Protein AF-A0A257G8I6-F1 (afdb_monomer)

Solvent-accessible surface area (backbone atoms only — not comparable to full-atom values): 7944 Å² total; per-residue (Å²): 133,80,78,75,51,72,52,56,48,42,22,41,44,33,32,64,78,68,66,38,54,56,42,54,9,22,44,76,34,66,43,94,52,19,63,65,48,24,59,53,47,75,68,36,66,65,50,49,51,48,41,52,52,50,50,49,50,45,40,72,48,62,42,47,54,50,51,53,51,52,34,54,52,42,52,68,40,83,86,50,53,72,66,57,26,51,50,33,48,49,53,53,38,54,75,69,45,71,75,59,86,71,72,80,72,65,79,79,57,57,78,91,75,51,51,74,69,56,48,55,54,51,51,54,52,51,54,52,52,51,49,54,55,56,64,63,66,76,76,124

Secondary structure (DSSP, 8-state):
-PPPPHHHHHHHHHHHTS---HHHHHHHTT-SSHHHHHHHHTT-HHHHHHHHHHHHHHIIIIIHHHHHHHHHHHHH-SSS-HHHHHHHHHHHHHHTTTT-TTSSSSSSS-GGG--HHHHHHHHHHHHHHHHHHHHHTT--

Foldseek 3Di:
DDDDDPLLLQLLCCVQVVVDDLLVSNVRSPPPRSVVVSVVLCPDPVSVVSNVVVNCVCCVPVVVVVLLVVLVVQLPDPPHDPVSNVVSVVVVCVVVVVVVPPDPPLPPDPPVRDDPVSNVVVVVVVVVVVVVVVVVPPPD

pLDDT: mean 87.65, std 13.93, range [40.53, 98.19]

Nearest PDB structures (foldseek):
  7joq-assembly1_D  TM=6.781E-01  e=1.691E-01  Pseudomonas phage NV1
  2jbx-assembly1_B  TM=2.680E-01  e=5.310E+00  Myxoma virus

Radius of gyration: 24.01 Å; Cα contacts (8 Å, |Δi|>4): 91; chains: 1; bounding box: 65×32×51 Å

Structure (mmCIF, N/CA/C/O backbone):
data_AF-A0A257G8I6-F1
#
_entry.id   AF-A0A257G8I6-F1
#
loop_
_atom_site.group_PDB
_atom_site.id
_atom_site.type_symbol
_atom_site.label_atom_id
_atom_site.label_alt_id
_atom_site.label_comp_id
_atom_site.label_asym_id
_atom_site.label_entity_id
_atom_site.label_seq_id
_atom_site.pdbx_PDB_ins_code
_atom_site.Cartn_x
_atom_site.Cartn_y
_atom_site.Cartn_z
_atom_site.occupancy
_atom_site.B_iso_or_equiv
_atom_site.auth_seq_id
_atom_site.auth_comp_id
_atom_site.auth_asym_id
_atom_site.auth_atom_id
_atom_site.pdbx_PDB_model_num
ATOM 1 N N . MET A 1 1 ? -6.502 2.540 -25.395 1.00 50.62 1 MET A N 1
ATOM 2 C CA . MET A 1 1 ? -5.508 2.299 -24.324 1.00 50.62 1 MET A CA 1
ATOM 3 C C . MET A 1 1 ? -4.304 1.622 -24.955 1.00 50.62 1 MET A C 1
ATOM 5 O O . MET A 1 1 ? -4.499 0.627 -25.639 1.00 50.62 1 MET A O 1
ATOM 9 N N . ALA A 1 2 ? -3.101 2.186 -24.835 1.00 68.56 2 ALA A N 1
ATOM 10 C CA . ALA A 1 2 ? -1.912 1.593 -25.450 1.00 68.56 2 ALA A CA 1
ATOM 11 C C . ALA A 1 2 ? -1.518 0.309 -24.703 1.00 68.56 2 ALA A C 1
ATOM 13 O O . ALA A 1 2 ? -1.356 0.323 -23.483 1.00 68.56 2 ALA A O 1
ATOM 14 N N . GLN A 1 3 ? -1.392 -0.801 -25.430 1.00 83.62 3 GLN A N 1
ATOM 15 C CA . GLN A 1 3 ? -0.994 -2.083 -24.857 1.00 83.62 3 GLN A CA 1
ATOM 16 C C . GLN A 1 3 ? 0.511 -2.074 -24.554 1.00 83.62 3 GLN A C 1
ATOM 18 O O . GLN A 1 3 ? 1.309 -1.592 -25.359 1.00 83.62 3 GLN A O 1
ATOM 23 N N . LEU A 1 4 ? 0.899 -2.576 -23.379 1.00 90.62 4 LEU A N 1
ATOM 24 C CA . LEU A 1 4 ? 2.310 -2.739 -23.020 1.00 90.62 4 LEU A CA 1
ATOM 25 C C . LEU A 1 4 ? 2.956 -3.765 -23.943 1.00 90.62 4 LEU A C 1
ATOM 27 O O . LEU A 1 4 ? 2.366 -4.811 -24.217 1.00 90.62 4 LEU A O 1
ATOM 31 N N . THR A 1 5 ? 4.191 -3.498 -24.356 1.00 95.19 5 THR A N 1
ATOM 32 C CA . THR A 1 5 ? 5.027 -4.556 -24.929 1.00 95.19 5 THR A CA 1
ATOM 33 C C . THR A 1 5 ? 5.422 -5.547 -23.834 1.00 95.19 5 THR A C 1
ATOM 35 O O . THR A 1 5 ? 5.472 -5.186 -22.657 1.00 95.19 5 THR A O 1
ATOM 38 N N . GLU A 1 6 ? 5.760 -6.781 -24.209 1.00 93.94 6 GLU A N 1
ATOM 39 C CA . GLU A 1 6 ? 6.247 -7.803 -23.269 1.00 93.94 6 GLU A CA 1
ATOM 40 C C . GLU A 1 6 ? 7.443 -7.287 -22.451 1.00 93.94 6 GLU A C 1
ATOM 42 O O . GLU A 1 6 ? 7.466 -7.379 -21.226 1.00 93.94 6 GLU A O 1
ATOM 47 N N . GLN A 1 7 ? 8.373 -6.592 -23.109 1.00 94.75 7 GLN A N 1
ATOM 48 C CA . GLN A 1 7 ? 9.527 -5.974 -22.459 1.00 94.75 7 GLN A CA 1
ATOM 49 C C . GLN A 1 7 ? 9.144 -4.905 -21.420 1.00 94.75 7 GLN A C 1
ATOM 51 O O . GLN A 1 7 ? 9.718 -4.843 -20.333 1.00 94.75 7 GLN A O 1
ATOM 56 N N . GLN A 1 8 ? 8.144 -4.073 -21.726 1.00 96.06 8 GLN A N 1
ATOM 57 C CA . GLN A 1 8 ? 7.630 -3.078 -20.782 1.00 96.06 8 GLN A CA 1
ATOM 58 C C . GLN A 1 8 ? 6.893 -3.748 -19.617 1.00 96.06 8 GLN A C 1
ATOM 60 O O . GLN A 1 8 ? 6.985 -3.268 -18.491 1.00 96.06 8 GLN A O 1
ATOM 65 N N . ALA A 1 9 ? 6.195 -4.860 -19.859 1.00 95.88 9 ALA A N 1
ATOM 66 C CA . ALA A 1 9 ? 5.548 -5.635 -18.806 1.00 95.88 9 ALA A CA 1
ATOM 67 C C . ALA A 1 9 ? 6.578 -6.259 -17.847 1.00 95.88 9 ALA A C 1
ATOM 69 O O . ALA A 1 9 ? 6.428 -6.125 -16.633 1.00 95.88 9 ALA A O 1
ATOM 70 N N . HIS A 1 10 ? 7.666 -6.839 -18.368 1.00 97.00 10 HIS A N 1
ATOM 71 C CA . HIS A 1 10 ? 8.781 -7.321 -17.544 1.00 97.00 10 HIS A CA 1
ATOM 72 C C . HIS A 1 10 ? 9.417 -6.199 -16.724 1.00 97.00 10 HIS A C 1
ATOM 74 O O . HIS A 1 10 ? 9.662 -6.369 -15.530 1.00 97.00 10 HIS A O 1
ATOM 80 N N . PHE A 1 11 ? 9.626 -5.032 -17.336 1.00 97.75 11 PHE A N 1
ATOM 81 C CA . PHE A 1 11 ? 10.121 -3.858 -16.626 1.00 97.75 11 PHE A CA 1
ATOM 82 C C . PHE A 1 11 ? 9.212 -3.481 -15.447 1.00 97.75 11 PHE A C 1
ATOM 84 O O . PHE A 1 11 ? 9.699 -3.315 -14.330 1.00 97.75 11 PHE A O 1
ATOM 91 N N . VAL A 1 12 ? 7.896 -3.393 -15.672 1.00 97.25 12 VAL A N 1
ATOM 92 C CA . VAL A 1 12 ? 6.909 -3.083 -14.623 1.00 97.25 12 VAL A CA 1
ATOM 93 C C . VAL A 1 12 ? 6.954 -4.129 -13.507 1.00 97.25 12 VAL A C 1
ATOM 95 O O . VAL A 1 12 ? 6.974 -3.762 -12.334 1.00 97.25 12 VAL A O 1
ATOM 98 N N . HIS A 1 13 ? 7.022 -5.417 -13.853 1.00 96.19 13 HIS A N 1
ATOM 99 C CA . HIS A 1 13 ? 7.099 -6.500 -12.876 1.00 96.19 13 HIS A CA 1
ATOM 100 C C . HIS A 1 13 ? 8.355 -6.400 -11.996 1.00 96.19 13 HIS A C 1
ATOM 102 O O . HIS A 1 13 ? 8.240 -6.393 -10.772 1.00 96.19 13 HIS A O 1
ATOM 108 N N . HIS A 1 14 ? 9.544 -6.251 -12.589 1.00 97.06 14 HIS A N 1
ATOM 109 C CA . HIS A 1 14 ? 10.785 -6.110 -11.820 1.00 97.06 14 HIS A CA 1
ATOM 110 C C . HIS A 1 14 ? 10.806 -4.836 -10.972 1.00 97.06 14 HIS A C 1
ATOM 112 O O . HIS A 1 14 ? 11.263 -4.855 -9.831 1.00 97.06 14 HIS A O 1
ATOM 118 N N . PHE A 1 15 ? 10.281 -3.733 -11.499 1.00 97.44 15 PHE A N 1
ATOM 119 C CA . PHE A 1 15 ? 10.237 -2.475 -10.766 1.00 97.44 15 PHE A CA 1
ATOM 120 C C . PHE A 1 15 ? 9.296 -2.544 -9.555 1.00 97.44 15 PHE A C 1
ATOM 122 O O . PHE A 1 15 ? 9.648 -2.092 -8.470 1.00 97.44 15 PHE A O 1
ATOM 129 N N . VAL A 1 16 ? 8.104 -3.125 -9.721 1.00 95.94 16 VAL A N 1
ATOM 130 C CA . VAL A 1 16 ? 7.058 -3.098 -8.688 1.00 95.94 16 VAL A CA 1
ATOM 131 C C . VAL A 1 16 ? 7.103 -4.318 -7.770 1.00 95.94 16 VAL A C 1
ATOM 133 O O . VAL A 1 16 ? 7.094 -4.163 -6.555 1.00 95.94 16 VAL A O 1
ATOM 136 N N . SER A 1 17 ? 7.141 -5.530 -8.328 1.00 91.69 17 SER A N 1
ATOM 137 C CA . SER A 1 17 ? 7.044 -6.772 -7.543 1.00 91.69 17 SER A CA 1
ATOM 138 C C . SER A 1 17 ? 8.365 -7.159 -6.875 1.00 91.69 17 SER A C 1
ATOM 140 O O . SER A 1 17 ? 8.349 -7.731 -5.791 1.00 91.69 17 SER A O 1
ATOM 142 N N . MET A 1 18 ? 9.502 -6.845 -7.505 1.00 92.88 18 MET A N 1
ATOM 143 C CA . MET A 1 18 ? 10.834 -7.218 -7.002 1.00 92.88 18 MET A CA 1
ATOM 144 C C . MET A 1 18 ? 11.546 -6.071 -6.268 1.00 92.88 18 MET A C 1
ATOM 146 O O . MET A 1 18 ? 12.617 -6.283 -5.705 1.00 92.88 18 MET A O 1
ATOM 150 N N . GLY A 1 19 ? 10.979 -4.857 -6.281 1.00 91.81 19 GLY A N 1
ATOM 151 C CA . GLY A 1 19 ? 11.560 -3.680 -5.627 1.00 91.81 19 GLY A CA 1
ATOM 152 C C . GLY A 1 19 ? 12.871 -3.184 -6.251 1.00 91.81 19 GLY A C 1
ATOM 153 O O . GLY A 1 19 ? 13.642 -2.499 -5.581 1.00 91.81 19 GLY A O 1
ATOM 154 N N . CYS A 1 20 ? 13.153 -3.534 -7.511 1.00 95.25 20 CYS A N 1
ATOM 155 C CA . CYS A 1 20 ? 14.367 -3.103 -8.203 1.00 95.25 20 CYS A CA 1
ATOM 156 C C . CYS A 1 20 ? 14.349 -1.597 -8.498 1.00 95.25 20 CYS A C 1
ATOM 158 O O . CYS A 1 20 ? 13.297 -1.006 -8.755 1.00 95.25 20 CYS A O 1
ATOM 160 N N . THR A 1 21 ? 15.528 -0.973 -8.582 1.00 96.94 21 THR A N 1
ATOM 161 C CA . THR A 1 21 ? 15.624 0.385 -9.139 1.00 96.94 21 THR A CA 1
ATOM 162 C C . THR A 1 21 ? 15.203 0.394 -10.613 1.00 96.94 21 THR A C 1
ATOM 164 O O . THR A 1 21 ? 15.274 -0.626 -11.300 1.00 96.94 21 THR A O 1
ATOM 167 N N . ALA A 1 22 ? 14.808 1.551 -11.153 1.00 95.75 22 ALA A N 1
ATOM 168 C CA . ALA A 1 22 ? 14.383 1.641 -12.554 1.00 95.75 22 ALA A CA 1
ATOM 169 C C . ALA A 1 22 ? 15.480 1.155 -13.529 1.00 95.75 22 ALA A C 1
ATOM 171 O O . ALA A 1 22 ? 15.193 0.452 -14.494 1.00 95.75 22 ALA A O 1
ATOM 172 N N . THR A 1 23 ? 16.751 1.452 -13.254 1.00 97.00 23 THR A N 1
ATOM 173 C CA . THR A 1 23 ? 17.879 0.984 -14.075 1.00 97.00 23 THR A CA 1
ATOM 174 C C . THR A 1 23 ? 18.062 -0.535 -13.998 1.00 97.00 23 THR A C 1
ATOM 176 O O . THR A 1 23 ? 18.330 -1.174 -15.014 1.00 97.00 23 THR A O 1
ATOM 179 N N . GLU A 1 24 ? 17.909 -1.138 -12.819 1.00 96.94 24 GLU A N 1
ATOM 180 C CA . GLU A 1 24 ? 17.995 -2.595 -12.648 1.00 96.94 24 GLU A CA 1
ATOM 181 C C . GLU A 1 24 ? 16.807 -3.312 -13.282 1.00 96.94 24 GLU A C 1
ATOM 183 O O . GLU A 1 24 ? 17.005 -4.307 -13.971 1.00 96.94 24 GLU A O 1
ATOM 188 N N . ALA A 1 25 ? 15.598 -2.772 -13.129 1.00 97.19 25 ALA A N 1
ATOM 189 C CA . ALA A 1 25 ? 14.399 -3.292 -13.772 1.00 97.19 25 ALA A CA 1
ATOM 190 C C . ALA A 1 25 ? 14.517 -3.239 -15.302 1.00 97.19 25 ALA A C 1
ATOM 192 O O . ALA A 1 25 ? 14.151 -4.195 -15.983 1.00 97.19 25 ALA A O 1
ATOM 193 N N . ALA A 1 26 ? 15.088 -2.162 -15.856 1.00 97.38 26 ALA A N 1
ATOM 194 C CA . ALA A 1 26 ? 15.358 -2.066 -17.289 1.00 97.38 26 ALA A CA 1
ATOM 195 C C . ALA A 1 26 ? 16.417 -3.084 -17.741 1.00 97.38 26 ALA A C 1
ATOM 197 O O . ALA A 1 26 ? 16.278 -3.701 -18.794 1.00 97.38 26 ALA A O 1
ATOM 198 N N . ARG A 1 27 ? 17.451 -3.326 -16.930 1.00 97.25 27 ARG A N 1
ATOM 199 C CA . ARG A 1 27 ? 18.441 -4.370 -17.218 1.00 97.25 27 ARG A CA 1
ATOM 200 C C . ARG A 1 27 ? 17.807 -5.763 -17.203 1.00 97.25 27 ARG A C 1
ATOM 202 O O . ARG A 1 27 ? 18.031 -6.531 -18.131 1.00 97.25 27 ARG A O 1
ATOM 209 N N . ALA A 1 28 ? 17.003 -6.067 -16.186 1.00 96.25 28 ALA A N 1
ATOM 210 C CA . ALA A 1 28 ? 16.320 -7.351 -16.034 1.00 96.25 28 ALA A CA 1
ATOM 211 C C . ALA A 1 28 ? 15.285 -7.599 -17.144 1.00 96.25 28 ALA A C 1
ATOM 213 O O . ALA A 1 28 ? 15.141 -8.719 -17.617 1.00 96.25 28 ALA A O 1
ATOM 214 N N . ALA A 1 29 ? 14.643 -6.537 -17.637 1.00 96.06 29 ALA A N 1
ATOM 215 C CA . ALA A 1 29 ? 13.768 -6.581 -18.805 1.00 96.06 29 ALA A CA 1
ATOM 216 C C . ALA A 1 29 ? 14.521 -6.655 -20.153 1.00 96.06 29 ALA A C 1
ATOM 218 O O . ALA A 1 29 ? 13.897 -6.620 -21.209 1.00 96.06 29 ALA A O 1
ATOM 219 N N . GLY A 1 30 ? 15.856 -6.728 -20.161 1.00 96.12 30 GLY A N 1
ATOM 220 C CA . GLY A 1 30 ? 16.648 -6.922 -21.379 1.00 96.12 30 GLY A CA 1
ATOM 221 C C . GLY A 1 30 ? 16.878 -5.661 -22.219 1.00 96.12 30 GLY A C 1
ATOM 222 O O . GLY A 1 30 ? 17.150 -5.766 -23.415 1.00 96.12 30 GLY A O 1
ATOM 223 N N . TYR A 1 31 ? 16.762 -4.459 -21.645 1.00 96.06 31 TYR A N 1
ATOM 224 C CA . TYR A 1 31 ? 17.101 -3.231 -22.371 1.00 96.06 31 TYR A CA 1
ATOM 225 C C . TYR A 1 31 ? 18.620 -3.096 -22.548 1.00 96.06 31 TYR A C 1
ATOM 227 O O . TYR A 1 31 ? 19.377 -3.162 -21.582 1.00 96.06 31 TYR A O 1
ATOM 235 N N . GLY A 1 32 ? 19.070 -2.827 -23.779 1.00 93.94 32 GLY A N 1
ATOM 236 C CA . GLY A 1 32 ? 20.500 -2.694 -24.100 1.00 93.94 32 GLY A CA 1
ATOM 237 C C . GLY A 1 32 ? 21.180 -1.453 -23.505 1.00 93.94 32 GLY A C 1
ATOM 238 O O . GLY A 1 32 ? 22.392 -1.435 -23.328 1.00 93.94 32 GLY A O 1
ATOM 239 N N . SER A 1 33 ? 20.418 -0.410 -23.160 1.00 95.38 33 SER A N 1
ATOM 240 C CA . SER A 1 33 ? 20.914 0.799 -22.478 1.00 95.38 33 SER A CA 1
ATOM 241 C C . SER A 1 33 ? 20.061 1.114 -21.243 1.00 95.38 33 SER A C 1
ATOM 243 O O . SER A 1 33 ? 19.267 2.058 -21.268 1.00 95.38 33 SER A O 1
ATOM 245 N N . PRO A 1 34 ? 20.204 0.340 -20.146 1.00 95.19 34 PRO A N 1
ATOM 246 C CA . PRO A 1 34 ? 19.250 0.340 -19.038 1.00 95.19 34 PRO A CA 1
ATOM 247 C C . PRO A 1 34 ? 18.996 1.711 -18.409 1.00 95.19 34 PRO A C 1
ATOM 249 O O . PRO A 1 34 ? 17.855 2.032 -18.111 1.00 95.19 34 PRO A O 1
ATOM 252 N N . GLY A 1 35 ? 20.027 2.547 -18.240 1.00 95.62 35 GLY A N 1
ATOM 253 C CA . GLY A 1 35 ? 19.869 3.866 -17.614 1.00 95.62 35 GLY A CA 1
ATOM 254 C C . GLY A 1 35 ? 19.055 4.851 -18.462 1.00 95.62 35 GLY A C 1
ATOM 255 O O . GLY A 1 35 ? 18.155 5.516 -17.950 1.00 95.62 35 GLY A O 1
ATOM 256 N N . GLN A 1 36 ? 19.329 4.917 -19.769 1.00 96.62 36 GLN A N 1
ATOM 257 C CA . GLN A 1 36 ? 18.591 5.797 -20.683 1.00 96.62 36 GLN A CA 1
ATOM 258 C C . GLN A 1 36 ? 17.158 5.300 -20.894 1.00 96.62 36 GLN A C 1
ATOM 260 O O . GLN A 1 36 ? 16.215 6.092 -20.886 1.00 96.62 36 GLN A O 1
ATOM 265 N N . GLU A 1 37 ? 16.986 3.986 -21.042 1.00 97.00 37 GLU A N 1
ATOM 266 C CA . GLU A 1 37 ? 15.669 3.388 -21.250 1.00 97.00 37 GLU A CA 1
ATOM 267 C C . GLU A 1 37 ? 14.804 3.472 -19.997 1.00 97.00 37 GLU A C 1
ATOM 269 O O . GLU A 1 37 ? 13.649 3.870 -20.103 1.00 97.00 37 GLU A O 1
ATOM 274 N N . ALA A 1 38 ? 15.357 3.237 -18.804 1.00 96.38 38 ALA A N 1
ATOM 275 C CA . ALA A 1 38 ? 14.653 3.477 -17.547 1.00 96.38 38 ALA A CA 1
ATOM 276 C C . ALA A 1 38 ? 14.124 4.917 -17.466 1.00 96.38 38 ALA A C 1
ATOM 278 O O . ALA A 1 38 ? 12.940 5.129 -17.203 1.00 96.38 38 ALA A O 1
ATOM 279 N N . TYR A 1 39 ? 14.967 5.909 -17.771 1.00 96.94 39 TYR A N 1
ATOM 280 C CA . TYR A 1 39 ? 14.562 7.316 -17.782 1.00 96.94 39 TYR A CA 1
ATOM 281 C C . TYR A 1 39 ? 13.428 7.601 -18.781 1.00 96.94 39 TYR A C 1
ATOM 283 O O . TYR A 1 39 ? 12.478 8.316 -18.456 1.00 96.94 39 TYR A O 1
ATOM 291 N N . ARG A 1 40 ? 13.493 7.024 -19.989 1.00 96.44 40 ARG A N 1
ATOM 292 C CA . ARG A 1 40 ? 12.441 7.161 -21.012 1.00 96.44 40 ARG A CA 1
ATOM 293 C C . ARG A 1 40 ? 11.143 6.470 -20.595 1.00 96.44 40 ARG A C 1
ATOM 295 O O . ARG A 1 40 ? 10.070 7.045 -20.758 1.00 96.44 40 ARG A O 1
ATOM 302 N N . LEU A 1 41 ? 11.225 5.253 -20.058 1.00 95.62 41 LEU A N 1
ATOM 303 C CA . LEU A 1 41 ? 10.079 4.453 -19.616 1.00 95.62 41 LEU A CA 1
ATOM 304 C C . LEU A 1 41 ? 9.315 5.137 -18.484 1.00 95.62 41 LEU A C 1
ATOM 306 O O . LEU A 1 41 ? 8.092 5.210 -18.545 1.00 95.62 41 LEU A O 1
ATOM 310 N N . MET A 1 42 ? 10.025 5.731 -17.521 1.00 95.75 42 MET A N 1
ATOM 311 C CA . MET A 1 42 ? 9.432 6.494 -16.413 1.00 95.75 42 MET A CA 1
ATOM 312 C C . MET A 1 42 ? 8.660 7.749 -16.849 1.00 95.75 42 MET A C 1
ATOM 314 O O . MET A 1 42 ? 7.992 8.366 -16.026 1.00 95.75 42 MET A O 1
ATOM 318 N N . ARG A 1 43 ? 8.738 8.144 -18.125 1.00 96.50 43 ARG A N 1
ATOM 319 C CA . ARG A 1 43 ? 8.034 9.308 -18.691 1.00 96.50 43 ARG A CA 1
ATOM 320 C C . ARG A 1 43 ? 6.924 8.934 -19.671 1.00 96.50 43 ARG A C 1
ATOM 322 O O . ARG A 1 43 ? 6.205 9.812 -20.137 1.00 96.50 43 ARG A O 1
ATOM 329 N N . LYS A 1 44 ? 6.775 7.649 -20.002 1.00 95.69 44 LYS A N 1
ATOM 330 C CA . LYS A 1 44 ? 5.706 7.166 -20.882 1.00 95.69 44 LYS A CA 1
ATOM 331 C C . LYS A 1 44 ? 4.433 6.961 -20.068 1.00 95.69 44 LYS A C 1
ATOM 333 O O . LYS A 1 44 ? 4.410 6.127 -19.165 1.00 95.69 44 LYS A O 1
ATOM 338 N N . THR A 1 45 ? 3.364 7.674 -20.420 1.00 95.81 45 THR A N 1
ATOM 339 C CA . THR A 1 45 ? 2.088 7.652 -19.686 1.00 95.81 45 THR A CA 1
ATOM 340 C C . THR A 1 45 ? 1.553 6.236 -19.475 1.00 95.81 45 THR A C 1
ATOM 342 O O . THR A 1 45 ? 1.254 5.864 -18.345 1.00 95.81 45 THR A O 1
ATOM 345 N N . HIS A 1 46 ? 1.529 5.398 -20.516 1.00 95.44 46 HIS A N 1
ATOM 346 C CA . HIS A 1 46 ? 1.004 4.030 -20.413 1.00 95.44 46 HIS A CA 1
ATOM 347 C C . HIS A 1 46 ? 1.860 3.108 -19.528 1.00 95.44 46 HIS A C 1
ATOM 349 O O . HIS A 1 46 ? 1.337 2.166 -18.938 1.00 95.44 46 HIS A O 1
ATOM 355 N N . VAL A 1 47 ? 3.166 3.379 -19.394 1.00 96.00 47 VAL A N 1
ATOM 356 C CA . VAL A 1 47 ? 4.054 2.649 -18.471 1.00 96.00 47 VAL A CA 1
ATOM 357 C C . VAL A 1 47 ? 3.797 3.090 -17.031 1.00 96.00 47 VAL A C 1
ATOM 359 O O . VAL A 1 47 ? 3.702 2.247 -16.143 1.00 96.00 47 VAL A O 1
ATOM 362 N N . ILE A 1 48 ? 3.616 4.391 -16.790 1.00 96.31 48 ILE A N 1
ATOM 363 C CA . ILE A 1 48 ? 3.253 4.918 -15.464 1.00 96.31 48 ILE A CA 1
ATOM 364 C C . ILE A 1 48 ? 1.902 4.347 -15.012 1.00 96.31 48 ILE A C 1
ATOM 366 O O . ILE A 1 48 ? 1.764 3.902 -13.874 1.00 96.31 48 ILE A O 1
ATOM 370 N N . GLU A 1 49 ? 0.911 4.318 -15.902 1.00 96.44 49 GLU A N 1
ATOM 371 C CA . GLU A 1 49 ? -0.394 3.705 -15.632 1.00 96.44 49 GLU A CA 1
ATOM 372 C C . GLU A 1 49 ? -0.269 2.213 -15.309 1.00 96.44 49 GLU A C 1
ATOM 374 O O . GLU A 1 49 ? -0.917 1.725 -14.384 1.00 96.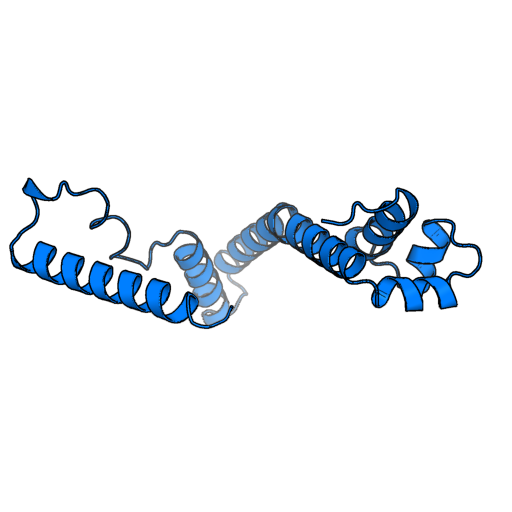44 49 GLU A O 1
ATOM 379 N N . ALA A 1 50 ? 0.598 1.491 -16.022 1.00 96.06 50 ALA A N 1
ATOM 380 C CA . ALA A 1 50 ? 0.876 0.086 -15.749 1.00 96.06 50 ALA A CA 1
ATOM 381 C C . ALA A 1 50 ? 1.491 -0.137 -14.364 1.00 96.06 50 ALA A C 1
ATOM 383 O O . ALA A 1 50 ? 1.061 -1.040 -13.649 1.00 96.06 50 ALA A O 1
ATOM 384 N N . ILE A 1 51 ? 2.452 0.704 -13.971 1.00 96.44 51 ILE A N 1
ATOM 385 C CA . ILE A 1 51 ? 3.071 0.673 -12.640 1.00 96.44 51 ILE A CA 1
ATOM 386 C C . ILE A 1 51 ? 2.017 0.901 -11.564 1.00 96.44 51 ILE A C 1
ATOM 388 O O . ILE A 1 51 ? 1.917 0.108 -10.633 1.00 96.44 51 ILE A O 1
ATOM 392 N N . ARG A 1 52 ? 1.189 1.941 -11.715 1.00 95.88 52 ARG A N 1
ATOM 393 C CA . ARG A 1 52 ? 0.109 2.241 -10.765 1.00 95.88 52 ARG A CA 1
ATOM 394 C C . ARG A 1 52 ? -0.878 1.085 -10.655 1.00 95.88 52 ARG A C 1
ATOM 396 O O . ARG A 1 52 ? -1.271 0.716 -9.553 1.00 95.88 52 ARG A O 1
ATOM 403 N N . ARG A 1 53 ? -1.266 0.491 -11.787 1.00 95.00 53 ARG A N 1
ATOM 404 C CA . ARG A 1 53 ? -2.161 -0.671 -11.813 1.00 95.00 53 ARG A CA 1
ATOM 405 C C . ARG A 1 53 ? -1.554 -1.857 -11.069 1.00 95.00 53 ARG A C 1
ATOM 407 O O . ARG A 1 53 ? -2.253 -2.486 -10.283 1.00 95.00 53 ARG A O 1
ATOM 414 N N . GLU A 1 54 ? -0.274 -2.139 -11.285 1.00 94.75 54 GLU A N 1
ATOM 415 C CA . GLU A 1 54 ? 0.408 -3.250 -10.621 1.00 94.75 54 GLU A CA 1
ATOM 416 C C . GLU A 1 54 ? 0.589 -3.004 -9.118 1.00 94.75 54 GLU A C 1
ATOM 418 O O . GLU A 1 54 ? 0.324 -3.892 -8.311 1.00 94.75 54 GLU A O 1
ATOM 423 N N . GLN A 1 55 ? 0.934 -1.779 -8.715 1.00 95.12 55 GLN A N 1
ATOM 424 C CA . GLN A 1 55 ? 0.977 -1.385 -7.304 1.00 95.12 55 GLN A CA 1
ATOM 425 C C . GLN A 1 55 ? -0.390 -1.556 -6.638 1.00 95.12 55 GLN A C 1
ATOM 427 O O . GLN A 1 55 ? -0.489 -2.177 -5.582 1.00 95.12 55 GLN A O 1
ATOM 432 N N . ASN A 1 56 ? -1.457 -1.081 -7.285 1.00 95.25 56 ASN A N 1
ATOM 433 C CA . ASN A 1 56 ? -2.819 -1.265 -6.797 1.00 95.25 56 ASN A CA 1
ATOM 434 C C . ASN A 1 56 ? -3.191 -2.746 -6.698 1.00 95.25 56 ASN A C 1
ATOM 436 O O . ASN A 1 56 ? -3.852 -3.135 -5.739 1.00 95.25 56 ASN A O 1
ATOM 440 N N . ARG A 1 57 ? -2.764 -3.587 -7.647 1.00 94.50 57 ARG A N 1
ATOM 441 C CA . ARG A 1 57 ? -2.990 -5.035 -7.585 1.00 94.50 57 ARG A CA 1
ATOM 442 C C . ARG A 1 57 ? -2.333 -5.635 -6.344 1.00 94.50 57 ARG A C 1
ATOM 444 O O . ARG A 1 57 ? -3.004 -6.352 -5.608 1.00 94.50 57 ARG A O 1
ATOM 451 N N . LEU A 1 58 ? -1.061 -5.329 -6.084 1.00 94.00 58 LEU A N 1
ATOM 452 C CA . LEU A 1 58 ? -0.337 -5.851 -4.91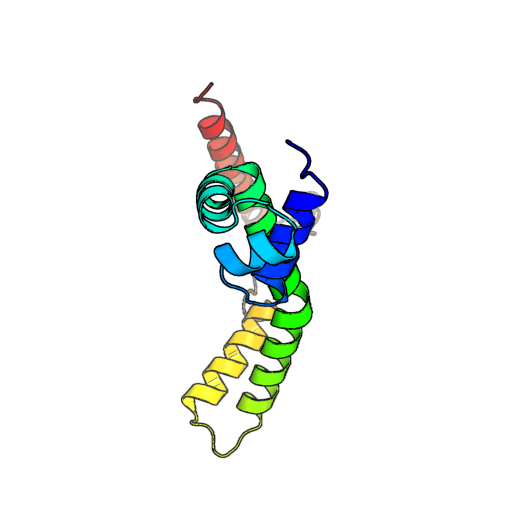8 1.00 94.00 58 LEU A CA 1
ATOM 453 C C . LEU A 1 58 ? -0.920 -5.346 -3.596 1.00 94.00 58 LEU A C 1
ATOM 455 O O . LEU A 1 58 ? -1.119 -6.134 -2.672 1.00 94.00 58 LEU A O 1
ATOM 459 N N . ILE A 1 59 ? -1.252 -4.054 -3.517 1.00 93.75 59 ILE A N 1
ATOM 460 C CA . ILE A 1 59 ? -1.883 -3.463 -2.332 1.00 93.75 59 ILE A CA 1
ATOM 461 C C . ILE A 1 59 ? -3.215 -4.159 -2.053 1.00 93.75 59 ILE A C 1
ATOM 463 O O . ILE A 1 59 ? -3.416 -4.647 -0.948 1.00 93.75 59 ILE A O 1
ATOM 467 N N . ASN A 1 60 ? -4.094 -4.273 -3.051 1.00 91.75 60 ASN A N 1
ATOM 468 C CA . ASN A 1 60 ? -5.436 -4.834 -2.869 1.00 91.75 60 ASN A CA 1
ATOM 469 C C . ASN A 1 60 ? -5.474 -6.366 -2.736 1.00 91.75 60 ASN A C 1
ATOM 471 O O . ASN A 1 60 ? -6.537 -6.920 -2.474 1.00 91.75 60 ASN A O 1
ATOM 475 N N . THR A 1 61 ? -4.347 -7.057 -2.914 1.00 91.69 61 THR A N 1
ATOM 476 C CA . THR A 1 61 ? -4.251 -8.511 -2.722 1.00 91.69 61 THR A CA 1
ATOM 477 C C . THR A 1 61 ? -3.474 -8.824 -1.447 1.00 91.69 61 THR A C 1
ATOM 479 O O . THR A 1 61 ? -4.056 -8.955 -0.369 1.00 91.69 61 THR A O 1
ATOM 482 N N . ASP A 1 62 ? -2.152 -8.909 -1.540 1.00 91.25 62 ASP A N 1
ATOM 483 C CA . ASP A 1 62 ? -1.299 -9.278 -0.415 1.00 91.25 62 ASP A CA 1
ATOM 484 C C . ASP A 1 62 ? -1.197 -8.161 0.629 1.00 91.25 62 ASP A C 1
ATOM 486 O O . ASP A 1 62 ? -1.177 -8.447 1.827 1.00 91.25 62 ASP A O 1
ATOM 490 N N . GLY A 1 63 ? -1.188 -6.896 0.196 1.00 93.12 63 GLY A N 1
ATOM 491 C CA . GLY A 1 63 ? -1.074 -5.740 1.087 1.00 93.12 63 GLY A CA 1
ATOM 492 C C . GLY A 1 63 ? -2.222 -5.653 2.093 1.00 93.12 63 GLY A C 1
ATOM 493 O O . GLY A 1 63 ? -1.979 -5.572 3.296 1.00 93.12 63 GLY A O 1
ATOM 494 N N . VAL A 1 64 ? -3.469 -5.750 1.625 1.00 94.25 64 VAL A N 1
ATOM 495 C CA . VAL A 1 64 ? -4.670 -5.739 2.475 1.00 94.25 64 VAL A CA 1
ATOM 496 C C . VAL A 1 64 ? -4.674 -6.925 3.438 1.00 94.25 64 VAL A C 1
ATOM 498 O O . VAL A 1 64 ? -4.971 -6.742 4.618 1.00 94.25 64 VAL A O 1
ATOM 501 N N . ARG A 1 65 ? -4.289 -8.128 2.985 1.00 94.00 65 ARG A N 1
ATOM 502 C CA . ARG A 1 65 ? -4.198 -9.307 3.864 1.00 94.00 65 ARG A CA 1
ATOM 503 C C . ARG A 1 65 ? -3.185 -9.092 4.992 1.00 94.00 65 ARG A C 1
ATOM 505 O O . ARG A 1 65 ? -3.481 -9.408 6.144 1.00 94.00 65 ARG A O 1
ATOM 512 N N . ILE A 1 66 ? -1.999 -8.573 4.666 1.00 96.06 66 ILE A N 1
ATOM 513 C CA . ILE A 1 66 ? -0.950 -8.281 5.653 1.00 96.06 66 ILE A CA 1
ATOM 514 C C . ILE A 1 66 ? -1.434 -7.203 6.624 1.00 96.06 66 ILE A C 1
ATOM 516 O O . ILE A 1 66 ? -1.369 -7.420 7.830 1.00 96.06 66 ILE A O 1
ATOM 520 N N . ALA A 1 67 ? -1.981 -6.098 6.113 1.00 95.88 67 ALA A N 1
ATOM 521 C CA . ALA A 1 67 ? -2.501 -5.008 6.932 1.00 95.88 67 ALA A CA 1
ATOM 522 C C . ALA A 1 67 ? -3.591 -5.490 7.900 1.00 95.88 67 ALA A C 1
ATOM 524 O O . ALA A 1 67 ? -3.528 -5.188 9.089 1.00 95.88 67 ALA A O 1
ATOM 525 N N . TYR A 1 68 ? -4.548 -6.294 7.423 1.00 95.88 68 TYR A N 1
ATOM 526 C CA . TYR A 1 68 ? -5.590 -6.875 8.268 1.00 95.88 68 TYR A CA 1
ATOM 527 C C . TYR A 1 68 ? -5.000 -7.731 9.394 1.00 95.88 68 TYR A C 1
ATOM 529 O O . TYR A 1 68 ? -5.362 -7.550 10.556 1.00 95.88 68 TYR A O 1
ATOM 537 N N . ARG A 1 69 ? -4.041 -8.616 9.085 1.00 97.00 69 ARG A N 1
ATOM 538 C CA . ARG A 1 69 ? -3.374 -9.436 10.106 1.00 97.00 69 ARG A CA 1
ATOM 539 C C . ARG A 1 69 ? -2.629 -8.580 11.132 1.00 97.00 69 ARG A C 1
ATOM 541 O O . ARG A 1 69 ? -2.800 -8.799 12.326 1.00 97.00 69 ARG A O 1
ATOM 548 N N . THR A 1 70 ? -1.869 -7.583 10.685 1.00 97.69 70 THR A N 1
ATOM 549 C CA . THR A 1 70 ? -1.158 -6.656 11.578 1.00 97.69 70 THR A CA 1
ATOM 550 C C . THR A 1 70 ? -2.122 -5.915 12.504 1.00 97.69 70 THR A C 1
ATOM 552 O O . THR A 1 70 ? -1.849 -5.782 13.693 1.00 97.69 70 THR A O 1
ATOM 555 N N . LEU A 1 71 ? -3.275 -5.462 12.000 1.00 97.81 71 LEU A N 1
ATOM 556 C CA . LEU A 1 71 ? -4.290 -4.813 12.834 1.00 97.81 71 LEU A CA 1
ATOM 557 C C . LEU A 1 71 ? -4.817 -5.763 13.922 1.00 97.81 71 LEU A C 1
ATOM 559 O O . LEU A 1 71 ? -4.952 -5.348 15.071 1.00 97.81 71 LEU A O 1
ATOM 563 N N . ILE A 1 72 ? -5.068 -7.034 13.589 1.00 97.81 72 ILE A N 1
ATOM 564 C CA . ILE A 1 72 ? -5.511 -8.060 14.550 1.00 97.81 72 ILE A CA 1
ATOM 565 C C . ILE A 1 72 ? -4.457 -8.297 15.638 1.00 97.81 72 ILE A C 1
ATOM 567 O O . ILE A 1 72 ? -4.801 -8.314 16.820 1.00 97.81 72 ILE A O 1
ATOM 571 N N . GLU A 1 73 ? -3.186 -8.417 15.255 1.00 97.94 73 GLU A N 1
ATOM 572 C CA . GLU A 1 73 ? -2.065 -8.571 16.190 1.00 97.94 73 GLU A CA 1
ATOM 573 C C . GLU A 1 73 ? -1.974 -7.376 17.151 1.00 97.94 73 GLU A C 1
ATOM 575 O O . GLU A 1 73 ? -1.927 -7.567 18.366 1.00 97.94 73 GLU A O 1
ATOM 580 N N . VAL A 1 74 ? -2.050 -6.141 16.636 1.00 98.19 74 VAL A N 1
ATOM 581 C CA . VAL A 1 74 ? -2.015 -4.922 17.463 1.00 98.19 74 VAL A CA 1
ATOM 582 C C . VAL A 1 74 ? -3.194 -4.864 18.433 1.00 98.19 74 VAL A C 1
ATOM 584 O O . VAL A 1 74 ? -3.001 -4.509 19.590 1.00 98.19 74 VAL A O 1
ATOM 587 N N . MET A 1 75 ? -4.410 -5.225 18.005 1.00 97.25 75 MET A N 1
ATOM 588 C CA . MET A 1 75 ? -5.588 -5.232 18.886 1.00 97.25 75 MET A CA 1
ATOM 589 C C . MET A 1 75 ? -5.442 -6.203 20.066 1.00 97.25 75 MET A C 1
ATOM 591 O O . MET A 1 75 ? -5.962 -5.930 21.150 1.00 97.25 75 MET A O 1
ATOM 595 N N . GLN A 1 76 ? -4.744 -7.323 19.863 1.00 96.88 76 GLN A N 1
ATOM 596 C CA . GLN A 1 76 ? -4.549 -8.370 20.869 1.00 96.88 76 GLN A CA 1
ATOM 597 C C . GLN A 1 76 ? -3.301 -8.148 21.737 1.00 96.88 76 GLN A C 1
ATOM 599 O O . GLN A 1 76 ? -3.210 -8.707 22.834 1.00 96.88 76 GLN A O 1
ATOM 604 N N . ASP A 1 77 ? -2.358 -7.321 21.284 1.00 97.44 77 ASP A N 1
ATOM 605 C CA . ASP A 1 77 ? -1.115 -7.049 21.995 1.00 97.44 77 ASP A CA 1
ATOM 606 C C . ASP A 1 77 ? -1.347 -6.217 23.272 1.00 97.44 77 ASP A C 1
ATOM 608 O O . ASP A 1 77 ? -1.679 -5.025 23.259 1.00 97.44 77 ASP A O 1
ATOM 612 N N . LYS A 1 78 ? -1.126 -6.855 24.427 1.00 94.75 78 LYS A N 1
ATOM 613 C CA . LYS A 1 78 ? -1.219 -6.208 25.743 1.00 94.75 78 LYS A CA 1
ATOM 614 C C . LYS A 1 78 ? -0.087 -5.202 25.987 1.00 94.75 78 LYS A C 1
ATOM 616 O O . LYS A 1 78 ? -0.297 -4.274 26.768 1.00 94.75 78 LYS A O 1
ATOM 621 N N . GLY A 1 79 ? 1.058 -5.362 25.321 1.00 97.00 79 GLY A N 1
ATOM 622 C CA . GLY A 1 79 ? 2.206 -4.455 25.382 1.00 97.00 79 GLY A CA 1
ATOM 623 C C . GLY A 1 79 ? 2.046 -3.197 24.525 1.00 97.00 79 GLY A C 1
ATOM 624 O O . GLY A 1 79 ? 2.633 -2.164 24.846 1.00 97.00 79 GLY A O 1
ATOM 625 N N . ALA A 1 80 ? 1.207 -3.240 23.486 1.00 96.44 80 ALA A N 1
ATOM 626 C CA . ALA A 1 80 ? 0.866 -2.063 22.698 1.00 96.44 80 ALA A CA 1
ATOM 627 C C . ALA A 1 80 ? 0.162 -0.992 23.551 1.00 96.44 80 ALA A C 1
ATOM 629 O O . ALA A 1 80 ? -0.573 -1.282 24.502 1.00 96.44 80 ALA A O 1
ATOM 630 N N . SER A 1 81 ? 0.352 0.280 23.190 1.00 97.75 81 SER A N 1
ATOM 631 C CA . SER A 1 81 ? -0.320 1.383 23.881 1.00 97.75 81 SER A CA 1
ATOM 632 C C . SER A 1 81 ? -1.841 1.298 23.708 1.00 97.75 81 SER A C 1
ATOM 634 O O . SER A 1 81 ? -2.349 0.835 22.684 1.00 97.75 81 SER A O 1
ATOM 636 N N . ALA A 1 82 ? -2.593 1.797 24.695 1.00 96.12 82 ALA A N 1
ATOM 637 C CA . ALA A 1 82 ? -4.054 1.828 24.611 1.00 96.12 82 ALA A CA 1
ATOM 638 C C . ALA A 1 82 ? -4.543 2.569 23.351 1.00 96.12 82 ALA A C 1
ATOM 640 O O . ALA A 1 82 ? -5.470 2.110 22.690 1.00 96.12 82 ALA A O 1
ATOM 641 N N . SER A 1 83 ? -3.869 3.664 22.978 1.00 97.38 83 SER A N 1
ATOM 642 C CA . SER A 1 83 ? -4.170 4.426 21.761 1.00 97.38 83 SER A CA 1
ATOM 643 C C . SER A 1 83 ? -3.956 3.601 20.486 1.00 97.38 83 SER A C 1
ATOM 645 O O . SER A 1 83 ? -4.822 3.593 19.613 1.00 97.38 83 SER A O 1
ATOM 647 N N . ALA A 1 84 ? -2.858 2.839 20.393 1.00 96.88 84 ALA A N 1
ATOM 648 C CA . ALA A 1 84 ? -2.588 1.981 19.239 1.00 96.88 84 ALA A CA 1
ATOM 649 C C . ALA A 1 84 ? -3.662 0.895 19.067 1.00 96.88 84 ALA A C 1
ATOM 651 O O . ALA A 1 84 ? -4.170 0.705 17.962 1.00 96.88 84 ALA A O 1
ATOM 652 N N . ARG A 1 85 ? -4.078 0.248 20.166 1.00 97.94 85 ARG A N 1
ATOM 653 C CA . ARG A 1 85 ? -5.167 -0.745 20.147 1.00 97.94 85 ARG A CA 1
ATOM 654 C C . ARG A 1 85 ? -6.497 -0.150 19.696 1.00 97.94 85 ARG A C 1
ATOM 656 O O . ARG A 1 85 ? -7.185 -0.742 18.865 1.00 97.94 85 ARG A O 1
ATOM 663 N N . VAL A 1 86 ? -6.856 1.022 20.225 1.00 97.44 86 VAL A N 1
ATOM 664 C CA . VAL A 1 86 ? -8.089 1.734 19.849 1.00 97.44 86 VAL A CA 1
ATOM 665 C C . VAL A 1 86 ? -8.053 2.146 18.378 1.00 97.44 86 VAL A C 1
ATOM 667 O O . VAL A 1 86 ? -9.042 1.950 17.676 1.00 97.44 86 VAL A O 1
ATOM 670 N N . SER A 1 87 ? -6.918 2.662 17.901 1.00 97.44 87 SER A N 1
ATOM 671 C CA . SER A 1 87 ? -6.725 3.036 16.497 1.00 97.44 87 SER A CA 1
ATOM 672 C C . SER A 1 87 ? -6.894 1.831 15.569 1.00 97.44 87 SER A C 1
ATOM 674 O O . SER A 1 87 ? -7.719 1.874 14.662 1.00 97.44 87 SER A O 1
ATOM 676 N N . ALA A 1 88 ? -6.219 0.711 15.856 1.00 97.06 88 ALA A N 1
ATOM 677 C CA . ALA A 1 88 ? -6.351 -0.512 15.064 1.00 97.06 88 ALA A CA 1
ATOM 678 C C . ALA A 1 88 ? -7.797 -1.039 15.037 1.00 97.06 88 ALA A C 1
ATOM 680 O O . ALA A 1 88 ? -8.310 -1.397 13.976 1.00 97.06 88 ALA A O 1
ATOM 681 N N . SER A 1 89 ? -8.476 -1.012 16.188 1.00 96.25 89 SER A N 1
ATOM 682 C CA . SER A 1 89 ? -9.881 -1.427 16.308 1.00 96.25 89 SER A CA 1
ATOM 683 C C . SER A 1 89 ? -10.814 -0.543 15.484 1.00 96.25 89 SER A C 1
ATOM 685 O O . SER A 1 89 ? -11.685 -1.048 14.776 1.00 96.25 89 SER A O 1
ATOM 687 N N . ARG A 1 90 ? -10.616 0.781 15.536 1.00 95.88 90 ARG A N 1
ATOM 688 C CA . ARG A 1 90 ? -11.383 1.736 14.732 1.00 95.88 90 ARG A CA 1
ATOM 689 C C . ARG A 1 90 ? -11.196 1.464 13.241 1.00 95.88 90 ARG A C 1
ATOM 691 O O . ARG A 1 90 ? -12.193 1.343 12.542 1.00 95.88 90 ARG A O 1
ATOM 698 N N . THR A 1 91 ? -9.962 1.284 12.777 1.00 95.75 91 THR A N 1
ATOM 699 C CA . THR A 1 91 ? -9.677 1.002 11.362 1.00 95.75 91 THR A CA 1
ATOM 700 C C . THR A 1 91 ? -10.396 -0.257 10.867 1.00 95.75 91 THR A C 1
ATOM 702 O O . THR A 1 91 ? -10.944 -0.262 9.767 1.00 95.75 91 THR A O 1
ATOM 705 N N . VAL A 1 92 ? -10.456 -1.322 11.676 1.00 94.75 92 VAL A N 1
ATOM 706 C CA . VAL A 1 92 ? -11.190 -2.552 11.318 1.00 94.75 92 VAL A CA 1
ATOM 707 C C . VAL A 1 92 ? -12.698 -2.301 11.220 1.00 94.75 92 VAL A C 1
ATOM 709 O O . VAL A 1 92 ? -13.334 -2.749 10.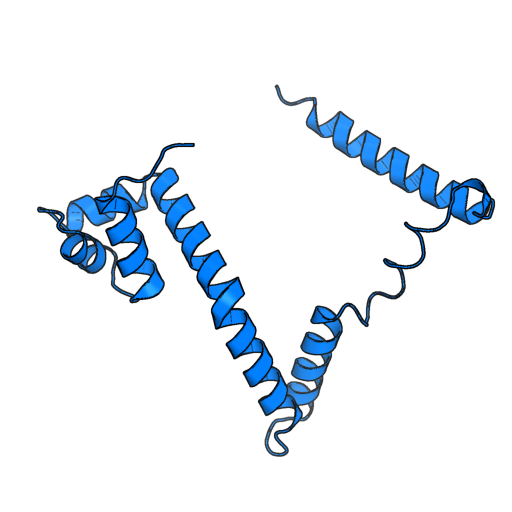266 1.00 94.75 92 VAL A O 1
ATOM 712 N N . PHE A 1 93 ? -13.279 -1.559 12.165 1.00 93.62 93 PHE A N 1
ATOM 713 C CA . PHE A 1 93 ? -14.701 -1.210 12.118 1.00 93.62 93 PHE A CA 1
ATOM 714 C C . PHE A 1 93 ? -15.054 -0.266 10.958 1.00 93.62 93 PHE A C 1
ATOM 716 O O . PHE A 1 93 ? -16.110 -0.432 10.346 1.00 93.62 93 PHE A O 1
ATOM 723 N N . GLU A 1 94 ? -14.175 0.677 10.609 1.00 92.00 94 GLU A N 1
ATOM 724 C CA . GLU A 1 94 ? -14.311 1.534 9.422 1.00 92.00 94 GLU A CA 1
ATOM 725 C C . GLU A 1 94 ? -14.272 0.708 8.132 1.00 92.00 94 GLU A C 1
ATOM 727 O O . GLU A 1 94 ? -15.144 0.866 7.276 1.00 92.00 94 GLU A O 1
ATOM 732 N N . ALA A 1 95 ? -13.323 -0.228 8.014 1.00 89.31 95 ALA A N 1
ATOM 733 C CA . ALA A 1 95 ? -13.223 -1.129 6.865 1.00 89.31 95 ALA A CA 1
ATOM 734 C C . ALA A 1 95 ? -14.471 -2.017 6.708 1.00 89.31 95 ALA A C 1
ATOM 736 O O . ALA A 1 95 ? -14.920 -2.262 5.591 1.00 89.31 95 ALA A O 1
ATOM 737 N N . ALA A 1 96 ? -15.071 -2.441 7.824 1.00 89.31 96 ALA A N 1
ATOM 738 C CA . ALA A 1 96 ? -16.333 -3.179 7.852 1.00 89.31 96 ALA A CA 1
ATOM 739 C C . ALA A 1 96 ? -17.580 -2.289 7.653 1.00 89.31 96 ALA A C 1
ATOM 741 O O . ALA A 1 96 ? -18.699 -2.794 7.703 1.00 89.31 96 ALA A O 1
ATOM 742 N N . ARG A 1 97 ? -17.406 -0.971 7.456 1.00 85.19 97 ARG A N 1
ATOM 743 C CA . ARG A 1 97 ? -18.475 0.042 7.351 1.00 85.19 97 ARG A CA 1
ATOM 744 C C . ARG A 1 97 ? -19.427 0.088 8.554 1.00 85.19 97 ARG A C 1
ATOM 746 O O . ARG A 1 97 ? -20.506 0.662 8.462 1.00 85.19 97 ARG A O 1
ATOM 753 N N . LEU A 1 98 ? -19.014 -0.426 9.712 1.00 83.94 98 LEU A N 1
ATOM 754 C CA . LEU A 1 98 ? -19.867 -0.530 10.903 1.00 83.94 98 LEU A CA 1
ATOM 755 C C . LEU A 1 98 ? -20.129 0.817 11.596 1.00 83.94 98 LEU A C 1
ATOM 757 O O . LEU A 1 98 ? -21.043 0.918 12.413 1.00 83.94 98 LEU A O 1
ATOM 761 N N . PHE A 1 99 ? -19.370 1.863 11.256 1.00 78.12 99 PHE A N 1
ATOM 762 C CA . PHE A 1 99 ? -19.646 3.232 11.706 1.00 78.12 99 PHE A CA 1
ATOM 763 C C . PHE A 1 99 ? -20.623 3.999 10.806 1.00 78.12 99 PHE A C 1
ATOM 765 O O . PHE A 1 99 ? -21.193 4.997 11.247 1.00 78.12 99 PHE A O 1
ATOM 772 N N . ASN A 1 100 ? -20.871 3.534 9.578 1.00 70.00 100 ASN A N 1
ATOM 773 C CA . ASN A 1 100 ? -21.762 4.211 8.641 1.00 7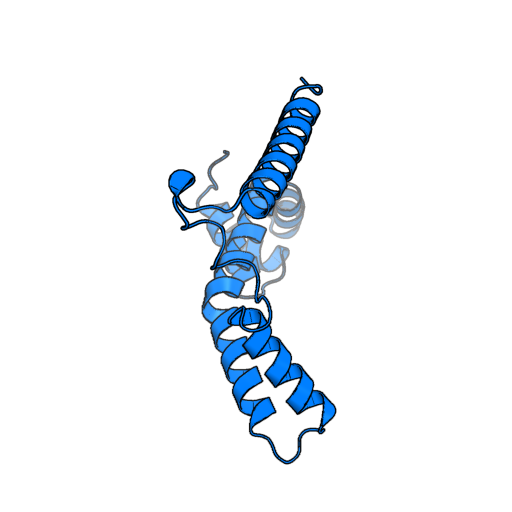0.00 100 ASN A CA 1
ATOM 774 C C . ASN A 1 100 ? -23.180 3.661 8.800 1.00 70.00 100 ASN A C 1
ATOM 776 O O . ASN A 1 100 ? -23.575 2.695 8.156 1.00 70.00 100 ASN A O 1
ATOM 780 N N . LYS A 1 101 ? -23.958 4.283 9.689 1.00 55.75 101 LYS A N 1
ATOM 781 C CA . LYS A 1 101 ? -25.329 3.857 10.016 1.00 55.75 101 LYS A CA 1
ATOM 782 C C . LYS A 1 101 ? -26.365 4.154 8.914 1.00 55.75 101 LYS A C 1
ATOM 784 O O . LYS A 1 101 ? -27.487 3.664 9.016 1.00 55.75 101 LYS A O 1
ATOM 789 N N . ASP A 1 102 ? -25.991 4.910 7.875 1.00 55.66 102 ASP A N 1
ATOM 790 C CA . ASP A 1 102 ? -26.935 5.541 6.939 1.00 55.66 102 ASP A CA 1
ATOM 791 C C . ASP A 1 102 ? -26.892 5.043 5.483 1.00 55.66 102 ASP A C 1
ATOM 793 O O . ASP A 1 102 ? -27.730 5.471 4.690 1.00 55.66 102 ASP A O 1
ATOM 797 N N . THR A 1 103 ? -25.981 4.141 5.095 1.00 53.47 103 THR A N 1
ATOM 798 C CA . THR A 1 103 ? -25.857 3.739 3.675 1.00 53.47 103 THR A CA 1
ATOM 799 C C . THR A 1 103 ? -26.697 2.529 3.261 1.00 53.47 103 THR A C 1
ATOM 801 O O . THR A 1 103 ? -27.085 2.470 2.106 1.00 53.47 103 THR A O 1
ATOM 804 N N . ASP A 1 104 ? -27.052 1.613 4.169 1.00 51.22 104 ASP A N 1
ATOM 805 C CA . ASP A 1 104 ? -27.763 0.373 3.782 1.00 51.22 104 ASP A CA 1
ATOM 806 C C . ASP A 1 104 ? -29.294 0.449 3.892 1.00 51.22 104 ASP A C 1
ATOM 808 O O . ASP A 1 104 ? -29.994 -0.423 3.395 1.00 51.22 104 ASP A O 1
ATOM 812 N N . ARG A 1 105 ? -29.861 1.467 4.556 1.00 51.44 105 ARG A N 1
ATOM 813 C CA . ARG A 1 105 ? -31.319 1.511 4.806 1.00 51.44 105 ARG A CA 1
ATOM 814 C C . ARG A 1 105 ? -32.142 2.284 3.780 1.00 51.44 105 ARG A C 1
ATOM 816 O O . ARG A 1 105 ? -33.363 2.163 3.814 1.00 51.44 105 ARG A O 1
ATOM 823 N N . ARG A 1 106 ? -31.526 3.111 2.933 1.00 52.16 106 ARG A N 1
ATOM 824 C CA . ARG A 1 106 ? -32.277 4.044 2.070 1.00 52.16 106 ARG A CA 1
ATOM 825 C C . ARG A 1 106 ? -32.365 3.627 0.605 1.00 52.16 106 ARG A C 1
ATOM 827 O O . ARG A 1 106 ? -33.321 4.039 -0.036 1.00 52.16 106 ARG A O 1
ATOM 834 N N . ASP A 1 107 ? -31.442 2.809 0.104 1.00 55.69 107 ASP A N 1
ATOM 835 C CA . ASP A 1 107 ? -31.384 2.512 -1.336 1.00 55.69 107 ASP A CA 1
ATOM 836 C C . ASP A 1 107 ? -32.258 1.313 -1.762 1.00 55.69 107 ASP A C 1
ATOM 838 O O . ASP A 1 107 ? -32.677 1.261 -2.914 1.00 55.69 107 ASP A O 1
ATOM 842 N N . ASP A 1 108 ? -32.625 0.414 -0.839 1.00 59.81 108 ASP A N 1
ATOM 843 C CA . ASP A 1 108 ? -33.451 -0.772 -1.145 1.00 59.81 108 ASP A CA 1
ATOM 844 C C . ASP A 1 108 ? -34.947 -0.607 -0.821 1.00 59.81 108 ASP A C 1
ATOM 846 O O . ASP A 1 108 ? -35.746 -1.506 -1.091 1.00 59.81 108 ASP A O 1
ATOM 850 N N . LYS A 1 109 ? -35.362 0.524 -0.234 1.00 71.25 109 LYS A N 1
ATOM 851 C CA . LYS A 1 109 ? -36.775 0.766 0.083 1.00 71.25 109 LYS A CA 1
ATOM 852 C C . LYS A 1 109 ? -37.520 1.176 -1.196 1.00 71.25 109 LYS A C 1
ATOM 854 O O . LYS A 1 109 ? -37.180 2.212 -1.772 1.00 71.25 109 LYS A O 1
ATOM 859 N N . PRO A 1 110 ? -38.543 0.426 -1.650 1.00 77.25 110 PRO A N 1
ATOM 860 C CA . PRO A 1 110 ? -39.325 0.812 -2.819 1.00 77.25 110 PRO A CA 1
ATOM 861 C C . PRO A 1 110 ? -39.913 2.217 -2.639 1.00 77.25 110 PRO A C 1
ATOM 863 O O . PRO A 1 110 ? -40.416 2.534 -1.562 1.00 77.25 110 PRO A O 1
ATOM 866 N N . LEU A 1 111 ? -39.911 3.045 -3.693 1.00 78.56 111 LEU A N 1
ATOM 867 C CA . LEU A 1 111 ? -40.392 4.442 -3.635 1.00 78.56 111 LEU A CA 1
ATOM 868 C C . LEU A 1 111 ? -41.798 4.572 -3.023 1.00 78.56 111 LEU A C 1
ATOM 870 O O . LEU A 1 111 ? -42.093 5.534 -2.324 1.00 78.56 111 LEU A O 1
ATOM 874 N N . GLN A 1 112 ? -42.652 3.575 -3.261 1.00 82.19 112 GLN A N 1
ATOM 875 C CA . GLN A 1 112 ? -44.023 3.497 -2.747 1.00 82.19 112 GLN A CA 1
ATOM 876 C C . GLN A 1 112 ? -44.124 3.281 -1.227 1.00 82.19 112 GLN A C 1
ATOM 878 O O . GLN A 1 112 ? -45.188 3.483 -0.651 1.00 82.19 112 GLN A O 1
ATOM 883 N N . GLU A 1 113 ? -43.041 2.858 -0.577 1.00 80.75 113 GLU A N 1
ATOM 884 C CA . GLU A 1 113 ? -42.986 2.618 0.868 1.00 80.75 113 GLU A CA 1
ATOM 885 C C . GLU A 1 113 ? -42.326 3.780 1.622 1.00 80.75 113 GLU A C 1
ATOM 887 O O . GLU A 1 113 ? -42.344 3.810 2.856 1.00 80.75 113 GLU A O 1
ATOM 892 N N . MET A 1 114 ? -41.715 4.730 0.908 1.00 84.31 114 MET A N 1
ATOM 893 C CA . MET A 1 114 ? -41.028 5.874 1.502 1.00 84.31 114 MET A CA 1
ATOM 894 C C . MET A 1 114 ? -42.028 6.868 2.104 1.00 84.31 114 MET A C 1
ATOM 896 O O . MET A 1 114 ? -43.086 7.140 1.536 1.00 84.31 114 MET A O 1
ATOM 900 N N . SER A 1 115 ? -41.693 7.429 3.266 1.00 84.75 115 SER A N 1
ATOM 901 C CA . SER A 1 115 ? -42.457 8.541 3.833 1.00 84.75 115 SER A CA 1
ATOM 902 C C . SER A 1 115 ? -42.268 9.815 2.997 1.00 84.75 115 SER A C 1
ATOM 904 O O . SER A 1 115 ? -41.342 9.920 2.191 1.00 84.75 115 SER A O 1
ATOM 906 N N . ALA A 1 116 ? -43.124 10.818 3.208 1.00 82.25 116 ALA A N 1
ATOM 907 C CA . ALA A 1 116 ? -43.003 12.106 2.520 1.00 82.25 116 ALA A CA 1
ATOM 908 C C . ALA A 1 116 ? -41.635 12.780 2.758 1.00 82.25 116 ALA A C 1
ATOM 910 O O . ALA A 1 116 ? -41.048 13.324 1.823 1.00 82.25 116 ALA A O 1
ATOM 911 N N . ASP A 1 117 ? -41.102 12.683 3.980 1.00 79.31 117 ASP A N 1
ATOM 912 C CA . ASP A 1 117 ? -39.787 13.230 4.331 1.00 79.31 117 ASP A CA 1
ATOM 913 C C . ASP A 1 117 ? -38.650 12.454 3.647 1.00 79.31 117 ASP A C 1
ATOM 915 O O . ASP A 1 117 ? -37.706 13.047 3.127 1.00 79.31 117 ASP A O 1
ATOM 919 N N . GLU A 1 118 ? -38.764 11.123 3.579 1.00 77.81 118 GLU A N 1
ATOM 920 C CA . GLU A 1 118 ? -37.791 10.265 2.894 1.00 77.81 118 GLU A CA 1
ATOM 921 C C . GLU A 1 118 ? -37.767 10.535 1.379 1.00 77.81 118 GLU A C 1
ATOM 923 O O . GLU A 1 118 ? -36.691 10.598 0.779 1.00 77.81 118 GLU A O 1
ATOM 928 N N . LEU A 1 119 ? -38.934 10.747 0.761 1.00 85.19 119 LEU A N 1
ATOM 929 C CA . LEU A 1 119 ? -39.047 11.124 -0.651 1.00 85.19 119 LEU A CA 1
ATOM 930 C C . LEU A 1 119 ? -38.443 12.506 -0.921 1.00 85.19 119 LEU A C 1
ATOM 932 O O . LEU A 1 119 ? -37.727 12.676 -1.908 1.00 85.19 119 LEU A O 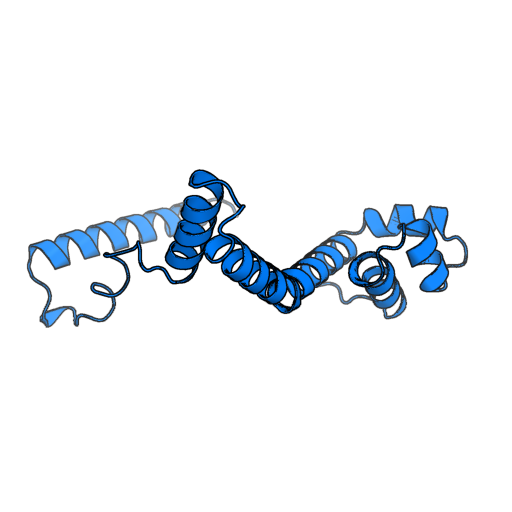1
ATOM 936 N N . ALA A 1 120 ? -38.681 13.485 -0.044 1.00 85.12 120 ALA A N 1
ATOM 937 C CA . ALA A 1 120 ? -38.116 14.827 -0.179 1.00 85.12 120 ALA A CA 1
ATOM 938 C C . ALA A 1 120 ? -36.579 14.816 -0.116 1.00 85.12 120 ALA A C 1
ATOM 940 O O . ALA A 1 120 ? -35.914 15.510 -0.890 1.00 85.12 120 ALA A O 1
ATOM 941 N N . ASP A 1 121 ? -36.003 14.003 0.769 1.00 8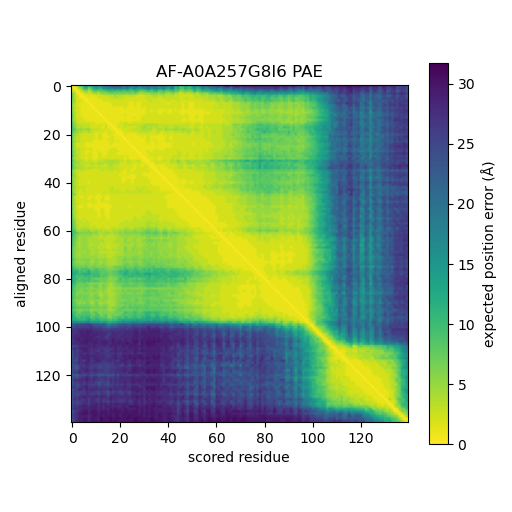4.31 121 ASP A N 1
ATOM 942 C CA . ASP A 1 121 ? -34.556 13.801 0.849 1.00 84.31 121 ASP A CA 1
ATOM 943 C C . ASP A 1 121 ? -33.998 13.111 -0.403 1.00 84.31 121 ASP A C 1
ATOM 945 O O . ASP A 1 121 ? -32.934 13.492 -0.901 1.00 84.31 121 ASP A O 1
ATOM 949 N N . GLN A 1 122 ? -34.712 12.118 -0.940 1.00 84.94 122 GLN A N 1
ATOM 950 C CA . GLN A 1 122 ? -34.294 11.409 -2.148 1.00 84.94 122 GLN A CA 1
ATOM 951 C C . GLN A 1 122 ? -34.334 12.312 -3.392 1.00 84.94 122 GLN A C 1
ATOM 953 O O . GLN A 1 122 ? -33.413 12.271 -4.207 1.00 84.94 122 GLN A O 1
ATOM 958 N N . ILE A 1 123 ? -35.338 13.187 -3.502 1.00 87.88 123 ILE A N 1
ATOM 959 C CA . ILE A 1 123 ? -35.427 14.204 -4.563 1.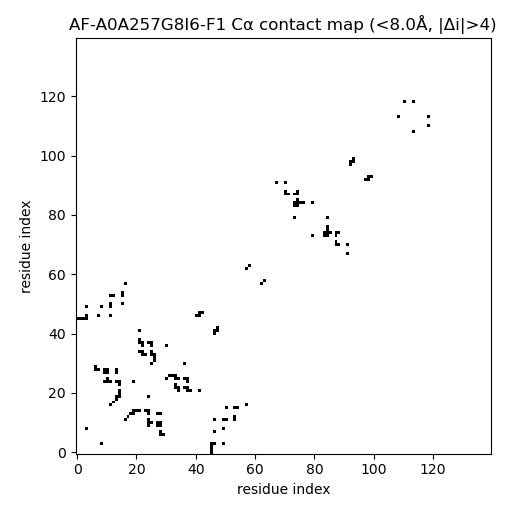00 87.88 123 ILE A CA 1
ATOM 960 C C . ILE A 1 123 ? -34.232 15.161 -4.494 1.00 87.88 123 ILE A C 1
ATOM 962 O O . ILE A 1 123 ? -33.554 15.357 -5.500 1.00 87.88 123 ILE A O 1
ATOM 966 N N . LYS A 1 124 ? -33.887 15.676 -3.304 1.00 88.00 124 LYS A N 1
ATOM 967 C CA . LYS A 1 124 ? -32.710 16.552 -3.134 1.00 88.00 124 LYS A CA 1
ATOM 968 C C . LYS A 1 124 ? -31.411 15.883 -3.586 1.00 88.00 124 LYS A C 1
ATOM 970 O O . LYS A 1 124 ? -30.562 16.543 -4.183 1.00 88.00 124 LYS A O 1
ATOM 975 N N . LYS A 1 125 ? -31.239 14.585 -3.307 1.00 83.62 125 LYS A N 1
ATOM 976 C CA . LYS A 1 125 ? -30.073 13.821 -3.780 1.00 83.62 125 LYS A CA 1
ATOM 977 C C . LYS A 1 125 ? -30.045 13.721 -5.305 1.00 83.62 125 LYS A C 1
ATOM 979 O O . LYS A 1 125 ? -28.983 13.902 -5.899 1.00 83.62 125 LYS A O 1
ATOM 984 N N . PHE A 1 126 ? -31.188 13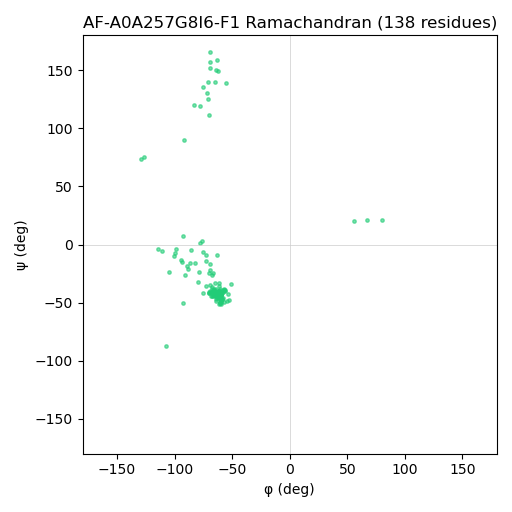.454 -5.939 1.00 84.94 126 PHE A N 1
ATOM 985 C CA . PHE A 1 126 ? -31.272 13.387 -7.398 1.00 84.94 126 PHE A CA 1
ATOM 986 C C . PHE A 1 126 ? -31.008 14.740 -8.060 1.00 84.94 126 PHE A C 1
ATOM 988 O O . PHE A 1 126 ? -30.250 14.785 -9.025 1.00 84.94 126 PHE A O 1
ATOM 995 N N . ASP A 1 127 ? -31.516 15.840 -7.507 1.00 87.00 127 ASP A N 1
ATOM 996 C CA . ASP A 1 127 ? -31.230 17.189 -8.012 1.00 87.00 127 ASP A CA 1
ATOM 997 C C . ASP A 1 127 ? -29.734 17.525 -7.932 1.00 87.00 127 ASP A C 1
ATOM 999 O O . ASP A 1 127 ? -29.156 18.083 -8.868 1.00 87.00 127 ASP A O 1
ATOM 1003 N N . GLN A 1 128 ? -29.069 17.131 -6.841 1.00 81.69 128 GLN A N 1
ATOM 1004 C CA . GLN A 1 128 ? -27.620 17.290 -6.698 1.00 81.69 128 GLN A CA 1
ATOM 1005 C C . GLN A 1 128 ? -26.845 16.453 -7.723 1.00 81.69 128 GLN A C 1
ATOM 1007 O O . GLN A 1 128 ? -25.896 16.956 -8.327 1.00 81.69 128 GLN A O 1
ATOM 1012 N N . ALA A 1 129 ? -27.252 15.202 -7.952 1.00 78.75 129 ALA A N 1
ATOM 1013 C CA . ALA A 1 129 ? -26.630 14.333 -8.948 1.00 78.75 129 ALA A CA 1
ATOM 1014 C C . ALA A 1 129 ? -26.819 14.874 -10.377 1.00 78.75 129 ALA A C 1
ATOM 1016 O O . ALA A 1 129 ? -25.858 14.936 -11.146 1.00 78.75 129 ALA A O 1
ATOM 1017 N N . LEU A 1 130 ? -28.024 15.347 -10.713 1.00 82.06 130 LEU A N 1
ATOM 1018 C CA . LEU A 1 130 ? -28.324 15.994 -11.994 1.00 82.06 130 LEU A CA 1
ATOM 1019 C C . LEU A 1 130 ? -27.492 17.267 -12.194 1.00 82.06 130 LEU A C 1
ATOM 1021 O O . LEU A 1 130 ? -26.946 17.474 -13.277 1.00 82.06 130 LEU A O 1
ATOM 1025 N N . GLY A 1 131 ? -27.327 18.082 -11.149 1.00 84.31 131 GLY A N 1
ATOM 1026 C CA . GLY A 1 131 ? -26.464 19.265 -11.182 1.00 84.31 131 GLY A CA 1
ATOM 1027 C C . GLY A 1 131 ? -24.990 18.928 -11.436 1.00 84.31 131 GLY A C 1
ATOM 1028 O O . GLY A 1 131 ? -24.333 19.596 -12.235 1.00 84.31 131 GLY A O 1
ATOM 1029 N N . GLN A 1 132 ? -24.473 17.858 -10.822 1.00 76.44 132 GLN A N 1
ATOM 1030 C CA . GLN A 1 132 ? -23.108 17.372 -11.067 1.00 76.44 132 GLN A CA 1
ATOM 1031 C C . GLN A 1 132 ? -22.932 16.856 -12.503 1.00 76.44 132 GLN A C 1
ATOM 1033 O O . GLN A 1 132 ? -21.925 17.151 -13.149 1.00 76.44 132 GLN A O 1
ATOM 1038 N N . MET A 1 133 ? -23.925 16.143 -13.043 1.00 73.19 133 MET A N 1
ATOM 1039 C CA . MET A 1 133 ? -23.899 15.667 -14.430 1.00 73.19 133 MET A CA 1
ATOM 1040 C C . MET A 1 133 ? -23.962 16.821 -15.439 1.00 73.19 133 MET A C 1
ATOM 1042 O O . MET A 1 133 ? -23.194 16.834 -16.399 1.00 73.19 133 MET A O 1
ATOM 1046 N N . ALA A 1 134 ? -24.811 17.823 -15.198 1.00 72.88 134 ALA A N 1
ATOM 1047 C CA . ALA A 1 134 ? -24.922 19.008 -16.047 1.00 72.88 134 ALA A CA 1
ATOM 1048 C C . ALA A 1 134 ? -23.643 19.867 -16.029 1.00 72.88 134 ALA A C 1
ATOM 1050 O O . ALA A 1 134 ? -23.205 20.339 -17.076 1.00 72.88 134 ALA A O 1
ATOM 1051 N N . GLY A 1 135 ? -22.993 20.014 -14.868 1.00 59.72 135 GLY A N 1
ATOM 1052 C CA . GLY A 1 135 ? -21.715 20.729 -14.745 1.00 59.72 135 GLY A CA 1
ATOM 1053 C C . GLY A 1 135 ? -20.540 20.037 -15.448 1.00 59.72 135 GLY A C 1
ATOM 1054 O O . GLY A 1 135 ? -19.593 20.700 -15.863 1.00 59.72 135 GLY A O 1
ATOM 1055 N N . THR A 1 136 ? -20.617 18.719 -15.645 1.00 53.81 136 THR A N 1
ATOM 1056 C CA . THR A 1 136 ? -19.577 17.936 -16.335 1.00 53.81 136 THR A CA 1
ATOM 1057 C C . THR A 1 136 ? -19.718 17.997 -17.868 1.00 53.81 136 THR A C 1
ATOM 1059 O O . THR A 1 136 ? -18.771 17.697 -18.588 1.00 53.81 136 THR A O 1
ATOM 1062 N N . GLY A 1 137 ? -20.872 18.438 -18.387 1.00 50.88 137 GLY A N 1
ATOM 1063 C CA . GLY A 1 137 ? -21.137 18.586 -19.825 1.00 50.88 137 GLY A CA 1
ATOM 1064 C C . GLY A 1 137 ? -20.681 19.911 -20.454 1.00 50.88 137 GLY A C 1
ATOM 1065 O O . GLY A 1 137 ? -20.793 20.060 -21.665 1.00 50.88 137 GLY A O 1
ATOM 1066 N N . ALA A 1 138 ? -20.172 20.868 -19.668 1.00 48.38 138 ALA A N 1
ATOM 1067 C CA . ALA A 1 138 ? -19.770 22.198 -20.148 1.00 48.38 138 ALA A CA 1
ATOM 1068 C C . ALA A 1 138 ? -18.284 22.314 -20.549 1.00 48.38 138 ALA A C 1
ATOM 1070 O O . ALA A 1 138 ? -17.805 23.411 -20.830 1.00 48.38 138 ALA A O 1
ATOM 1071 N N . VAL A 1 139 ? -17.545 21.200 -20.578 1.00 51.69 139 VAL A N 1
ATOM 1072 C CA . VAL A 1 139 ? -16.159 21.153 -21.068 1.00 51.69 139 VAL A CA 1
ATOM 1073 C C . VAL A 1 139 ? -16.043 20.065 -22.133 1.00 51.69 139 VAL A C 1
ATOM 1075 O O . VAL A 1 139 ? -15.555 18.972 -21.865 1.00 51.69 139 VAL A O 1
ATOM 1078 N N . ASN A 1 140 ? -16.551 20.362 -23.327 1.00 40.53 140 ASN A N 1
ATOM 1079 C CA . ASN A 1 140 ? -16.120 19.792 -24.607 1.00 40.53 140 ASN A CA 1
ATOM 1080 C C . ASN A 1 140 ? -16.421 20.799 -25.714 1.00 40.53 140 ASN A C 1
ATOM 1082 O O . ASN A 1 140 ? -17.579 21.268 -25.767 1.00 40.53 140 ASN A O 1
#

Sequence (140 aa):
MAQLTEQQAHFVHHFVSMGCTATEAARAAGYGSPGQEAYRLMRKTHVIEAIRREQNRLINTDGVRIAYRTLIEVMQDKGASASARVSASRTVFEAARLFNKDTDRRDDKPLQEMSADELADQIKKFDQALGQMAGTGAVN

Mean predicted aligned error: 12.3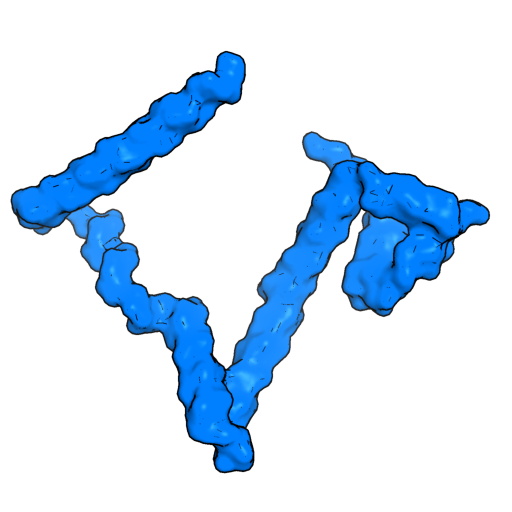8 Å